Protein AF-A0A7K4VUQ1-F1 (afdb_monomer)

Solvent-accessible surface area (backbone atoms only — not comparable to full-atom values): 4799 Å² total; per-residue (Å²): 113,51,74,45,99,85,73,46,50,36,29,76,46,70,45,66,39,45,45,70,79,41,100,82,37,69,55,94,83,60,61,86,90,43,69,45,83,56,89,53,66,53,76,44,57,53,86,73,64,86,77,92,84,86,90,71,58,70,72,58,48,52,55,64,53,61,71,55,72,80,78,117

Structure (mmCIF, N/CA/C/O backbone):
data_AF-A0A7K4VUQ1-F1
#
_entry.id   AF-A0A7K4VUQ1-F1
#
loop_
_atom_site.group_PDB
_atom_site.id
_atom_site.type_symbol
_atom_site.label_atom_id
_atom_site.label_alt_id
_atom_site.label_comp_id
_atom_site.label_asym_id
_atom_site.label_entity_id
_atom_site.label_seq_id
_atom_site.pdbx_PDB_ins_code
_atom_site.Cartn_x
_atom_site.Cartn_y
_atom_site.Cartn_z
_atom_site.occupancy
_atom_site.B_iso_or_equiv
_atom_site.auth_seq_id
_atom_site.auth_comp_id
_atom_site.auth_asym_id
_atom_site.auth_atom_id
_atom_site.pdbx_PDB_model_num
ATOM 1 N N . MET A 1 1 ? 9.874 0.885 -9.341 1.00 94.12 1 MET A N 1
ATOM 2 C CA . MET A 1 1 ? 9.357 0.972 -10.719 1.00 94.12 1 MET A CA 1
ATOM 3 C C . MET A 1 1 ? 10.550 1.011 -11.651 1.00 94.12 1 MET A C 1
ATOM 5 O O . MET A 1 1 ? 11.516 1.684 -11.307 1.00 94.12 1 MET A O 1
ATOM 9 N N . TRP A 1 2 ? 10.505 0.275 -12.754 1.00 98.19 2 TRP A N 1
ATOM 10 C CA . TRP A 1 2 ? 11.560 0.228 -13.766 1.00 98.19 2 TRP A CA 1
ATOM 11 C C . TRP A 1 2 ? 10.957 -0.041 -15.151 1.00 98.19 2 TRP A C 1
ATOM 13 O O . TRP A 1 2 ? 9.821 -0.502 -15.257 1.00 98.19 2 TRP A O 1
ATOM 23 N N . GLU A 1 3 ? 11.720 0.257 -16.200 1.00 98.06 3 GLU A N 1
ATOM 24 C CA . GLU A 1 3 ? 11.418 -0.164 -17.569 1.00 98.06 3 GLU A CA 1
ATOM 25 C C . GLU A 1 3 ? 12.142 -1.489 -17.852 1.00 98.06 3 GLU A C 1
ATOM 27 O O . GLU A 1 3 ? 13.312 -1.661 -17.500 1.00 98.06 3 GLU A O 1
ATOM 32 N N . SER A 1 4 ? 11.435 -2.454 -18.436 1.00 95.81 4 SER A N 1
ATOM 33 C CA . SER A 1 4 ? 12.004 -3.736 -18.862 1.00 95.81 4 SER A CA 1
ATOM 34 C C . SER A 1 4 ? 12.620 -3.654 -20.264 1.00 95.81 4 SER A C 1
ATOM 36 O O . SER A 1 4 ? 12.365 -2.727 -21.023 1.00 95.81 4 SER A O 1
ATOM 38 N N . TRP A 1 5 ? 13.373 -4.680 -20.660 1.00 93.69 5 TRP A N 1
ATOM 39 C CA . TRP A 1 5 ? 13.976 -4.780 -21.998 1.00 93.69 5 TRP A CA 1
ATOM 40 C C . TRP A 1 5 ? 12.966 -4.831 -23.152 1.00 93.69 5 TRP A C 1
ATOM 42 O O . TRP A 1 5 ? 13.319 -4.531 -24.287 1.00 93.69 5 TRP A O 1
ATOM 52 N N . ALA A 1 6 ? 11.718 -5.211 -22.869 1.00 95.56 6 ALA A N 1
ATOM 53 C CA . ALA A 1 6 ? 10.617 -5.196 -23.829 1.00 95.56 6 ALA A CA 1
ATOM 54 C C . ALA A 1 6 ? 9.825 -3.872 -23.796 1.00 95.56 6 ALA A C 1
ATOM 56 O O . ALA A 1 6 ? 8.695 -3.829 -24.272 1.00 95.56 6 ALA A O 1
ATOM 57 N N . SER A 1 7 ? 10.385 -2.820 -23.186 1.00 95.12 7 SER A N 1
ATOM 58 C CA . SER A 1 7 ? 9.750 -1.510 -22.980 1.00 95.12 7 SER A CA 1
ATOM 59 C C . SER A 1 7 ? 8.430 -1.542 -22.198 1.00 95.12 7 SER A C 1
ATOM 61 O O . SER A 1 7 ? 7.633 -0.609 -22.269 1.00 95.12 7 SER A O 1
ATOM 63 N N . ASN A 1 8 ? 8.201 -2.586 -21.391 1.00 96.75 8 ASN A N 1
ATOM 64 C CA . ASN A 1 8 ? 7.100 -2.597 -20.425 1.00 96.75 8 ASN A CA 1
ATOM 65 C C . ASN A 1 8 ? 7.507 -1.845 -19.157 1.00 96.75 8 ASN A C 1
ATOM 67 O O . ASN A 1 8 ? 8.597 -2.084 -18.622 1.00 96.75 8 ASN A O 1
ATOM 71 N N . MET A 1 9 ? 6.611 -1.000 -18.650 1.00 98.06 9 MET A N 1
ATOM 72 C CA . MET A 1 9 ? 6.773 -0.308 -17.374 1.00 98.06 9 MET A CA 1
ATOM 73 C C . MET A 1 9 ? 6.268 -1.198 -16.240 1.00 98.06 9 MET A C 1
ATOM 75 O O . MET A 1 9 ? 5.082 -1.518 -16.181 1.00 98.06 9 MET A O 1
ATOM 79 N N . VAL A 1 10 ? 7.155 -1.571 -15.318 1.00 98.31 10 VAL A N 1
ATOM 80 C CA . VAL A 1 10 ? 6.871 -2.543 -14.254 1.00 98.31 10 VAL A CA 1
ATOM 81 C C . VAL A 1 10 ? 7.058 -1.916 -12.872 1.00 98.31 10 VAL A C 1
ATOM 83 O O . VAL A 1 10 ? 7.951 -1.092 -12.631 1.00 98.31 10 VAL A O 1
ATOM 86 N N . VAL A 1 11 ? 6.212 -2.308 -11.924 1.00 98.44 11 VAL A N 1
ATOM 87 C CA . VAL A 1 11 ? 6.318 -1.942 -10.511 1.00 98.44 11 VAL A CA 1
ATOM 88 C C . VAL A 1 11 ? 6.271 -3.188 -9.634 1.00 98.44 11 VAL A C 1
ATOM 90 O O . VAL A 1 11 ? 5.384 -4.020 -9.775 1.00 98.44 11 VAL A O 1
ATOM 93 N N . LYS A 1 12 ? 7.214 -3.289 -8.691 1.00 98.38 12 LYS A N 1
ATOM 94 C CA . LYS A 1 12 ? 7.127 -4.248 -7.590 1.00 98.38 12 LYS A CA 1
ATOM 95 C C . LYS A 1 12 ? 6.213 -3.681 -6.508 1.00 98.38 12 LYS A C 1
ATOM 97 O O . LYS A 1 12 ? 6.471 -2.572 -6.028 1.00 98.38 12 LYS A O 1
ATOM 102 N N . VAL A 1 13 ? 5.178 -4.418 -6.128 1.00 98.25 13 VAL A N 1
ATOM 103 C CA . VAL A 1 13 ? 4.203 -4.011 -5.111 1.00 98.25 13 VAL A CA 1
ATOM 104 C C . VAL A 1 13 ? 4.265 -4.932 -3.903 1.00 98.25 13 VAL A C 1
ATOM 106 O O . VAL A 1 13 ? 4.710 -6.070 -3.992 1.00 98.25 13 VAL A O 1
ATOM 109 N N . LYS A 1 14 ? 3.828 -4.414 -2.756 1.00 98.50 14 LYS A N 1
ATOM 110 C CA . LYS A 1 14 ? 3.622 -5.182 -1.530 1.00 98.50 14 LYS A CA 1
ATOM 111 C C . LYS A 1 14 ? 2.148 -5.117 -1.175 1.00 98.50 14 LYS A C 1
ATOM 113 O O . LYS A 1 14 ? 1.617 -4.025 -0.971 1.00 98.50 14 LYS A O 1
ATOM 118 N N . TRP A 1 15 ? 1.500 -6.272 -1.118 1.00 98.56 15 TRP A N 1
ATOM 119 C CA . TRP A 1 15 ? 0.049 -6.343 -1.031 1.00 98.56 15 TRP A CA 1
ATOM 120 C C . TRP A 1 15 ? -0.470 -6.037 0.373 1.00 98.56 15 TRP A C 1
ATOM 122 O O . TRP A 1 15 ? 0.007 -6.574 1.381 1.00 98.56 15 TRP A O 1
ATOM 132 N N . PHE A 1 16 ? -1.499 -5.198 0.412 1.00 98.56 16 PHE A N 1
ATOM 133 C CA . PHE A 1 16 ? -2.445 -5.125 1.516 1.00 98.56 16 PHE A CA 1
ATOM 134 C C . PHE A 1 16 ? -3.698 -5.905 1.128 1.00 98.56 16 PHE A C 1
ATOM 136 O O . PHE A 1 16 ? -4.036 -5.959 -0.051 1.00 98.56 16 PHE A O 1
ATOM 143 N N . TYR A 1 17 ? -4.382 -6.468 2.119 1.00 98.31 17 TYR A N 1
ATOM 144 C CA . TYR A 1 17 ? -5.630 -7.200 1.919 1.00 98.31 17 TYR A CA 1
ATOM 145 C C . TYR A 1 17 ? -6.760 -6.589 2.732 1.00 98.31 17 TYR A C 1
ATOM 147 O O . TYR A 1 17 ? -6.588 -6.266 3.910 1.00 98.31 17 TYR A O 1
ATOM 155 N N . HIS A 1 18 ? -7.936 -6.486 2.136 1.00 98.19 18 HIS A N 1
ATOM 156 C CA . HIS A 1 18 ? -9.164 -6.281 2.879 1.00 98.19 18 HIS A CA 1
ATOM 157 C C . HIS A 1 18 ? -9.510 -7.531 3.704 1.00 98.19 18 HIS A C 1
ATOM 159 O O . HIS A 1 18 ? -9.167 -8.651 3.314 1.00 98.19 18 HIS A O 1
ATOM 165 N N . PRO A 1 19 ? -10.196 -7.385 4.853 1.00 97.94 19 PRO A N 1
ATOM 166 C CA . PRO A 1 19 ? -10.597 -8.526 5.674 1.00 97.94 19 PRO A CA 1
ATOM 167 C C . PRO A 1 19 ? -11.347 -9.621 4.901 1.00 97.94 19 PRO A C 1
ATOM 169 O O . PRO A 1 19 ? -11.128 -10.808 5.145 1.00 97.94 19 PRO A O 1
ATOM 172 N N . GLU A 1 20 ? -12.186 -9.229 3.940 1.00 97.88 20 GLU A N 1
ATOM 173 C CA . GLU A 1 20 ? -12.971 -10.100 3.060 1.00 97.88 20 GLU A CA 1
ATOM 174 C C . GLU A 1 20 ? -12.109 -10.989 2.148 1.00 97.88 20 GLU A C 1
ATOM 176 O O . GLU A 1 20 ? -12.564 -12.047 1.723 1.00 97.88 20 GLU A O 1
ATOM 181 N N . GLU A 1 21 ? -10.865 -10.593 1.879 1.00 97.81 21 GLU A N 1
ATOM 182 C CA . GLU A 1 21 ? -9.912 -11.330 1.038 1.00 97.81 21 GLU A CA 1
ATOM 183 C C . GLU A 1 21 ? -9.081 -12.333 1.856 1.00 97.81 21 GLU A C 1
ATOM 185 O O . GLU A 1 21 ? -8.288 -13.105 1.314 1.00 97.81 21 GLU A O 1
ATOM 190 N N . THR A 1 22 ? -9.253 -12.345 3.181 1.00 96.25 22 THR A N 1
ATOM 191 C CA . THR A 1 22 ? -8.577 -13.285 4.076 1.00 96.25 22 THR A CA 1
ATOM 192 C C . THR A 1 22 ? -9.431 -14.524 4.333 1.00 96.25 22 THR A C 1
ATOM 194 O O . THR A 1 22 ? -10.658 -14.491 4.276 1.00 96.25 22 THR A O 1
ATOM 197 N N . LYS A 1 23 ? -8.792 -15.627 4.741 1.00 96.31 23 LYS A N 1
ATOM 198 C CA . LYS A 1 23 ? -9.498 -16.869 5.118 1.00 96.31 23 LYS A CA 1
ATOM 199 C C . LYS A 1 23 ? -10.483 -16.696 6.280 1.00 96.31 23 LYS A C 1
ATOM 201 O O . LYS A 1 23 ? -11.366 -17.527 6.453 1.00 96.31 23 LYS A O 1
ATOM 206 N N . LEU A 1 24 ? -10.293 -15.668 7.107 1.00 95.00 24 LEU A N 1
ATOM 207 C CA . LEU A 1 24 ? -11.134 -15.394 8.272 1.00 95.00 24 LEU A CA 1
ATOM 208 C C . LEU A 1 24 ? -12.354 -14.532 7.926 1.00 95.00 24 LEU A C 1
ATOM 210 O O . LEU A 1 24 ? -13.265 -14.441 8.747 1.00 95.00 24 LEU A O 1
ATOM 214 N N . GLY A 1 25 ? -12.369 -13.918 6.739 1.00 95.44 25 GLY A N 1
ATOM 215 C CA . GLY A 1 25 ? -13.381 -12.954 6.333 1.00 95.44 25 GLY A CA 1
ATOM 216 C C . GLY A 1 25 ? -13.416 -11.704 7.217 1.00 95.44 25 GLY A C 1
ATOM 217 O O . GLY A 1 25 ? -12.617 -11.518 8.139 1.00 95.44 25 GLY A O 1
ATOM 218 N N . LYS A 1 26 ? -14.388 -10.833 6.935 1.00 95.81 26 LYS A N 1
ATOM 219 C CA . LYS A 1 26 ? -14.617 -9.614 7.712 1.00 95.81 26 LYS A CA 1
ATOM 220 C C . LYS A 1 26 ? -15.216 -9.919 9.082 1.00 95.81 26 LYS A C 1
ATOM 222 O O . LYS A 1 26 ? -16.253 -10.571 9.197 1.00 95.81 26 LYS A O 1
ATOM 227 N N . ARG A 1 27 ? -14.618 -9.346 10.122 1.00 95.75 27 ARG A N 1
ATOM 228 C CA . ARG A 1 27 ? -15.111 -9.337 11.500 1.00 95.75 27 ARG A CA 1
ATOM 229 C C . ARG A 1 27 ? -15.814 -8.020 11.805 1.00 95.75 27 ARG A C 1
ATOM 231 O O . ARG A 1 27 ? -15.466 -6.966 11.278 1.00 95.75 27 ARG A O 1
ATOM 238 N N . GLN A 1 28 ? -16.757 -8.054 12.746 1.00 92.12 28 GLN A N 1
ATOM 239 C CA . GLN A 1 28 ? -17.445 -6.841 13.216 1.00 92.12 28 GLN A CA 1
ATOM 240 C C . GLN A 1 28 ? -16.466 -5.786 13.775 1.00 92.12 28 GLN A C 1
ATOM 242 O O . GLN A 1 28 ? -16.740 -4.591 13.709 1.00 92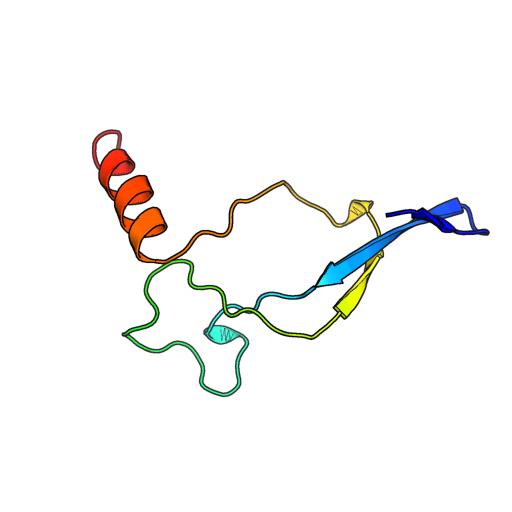.12 28 GLN A O 1
ATOM 247 N N . SER A 1 29 ? -15.307 -6.218 14.285 1.00 92.94 29 SER A N 1
ATOM 248 C CA . SER A 1 29 ? -14.276 -5.360 14.878 1.00 92.94 29 SER A CA 1
ATO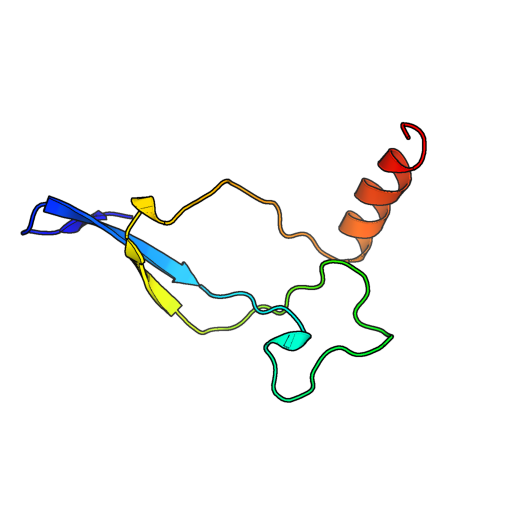M 249 C C . SER A 1 29 ? -13.339 -4.668 13.881 1.00 92.94 29 SER 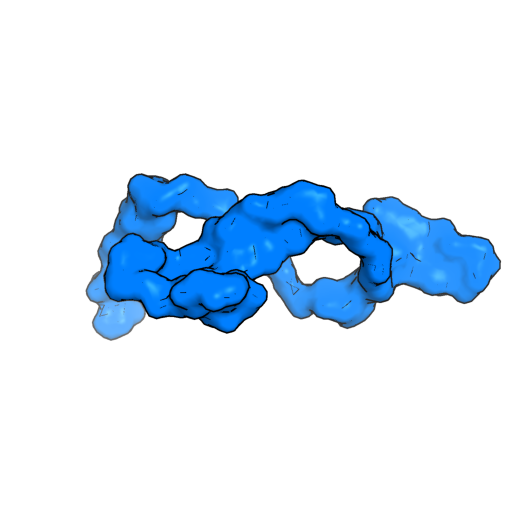A C 1
ATOM 251 O O . SER A 1 29 ? -12.614 -3.765 14.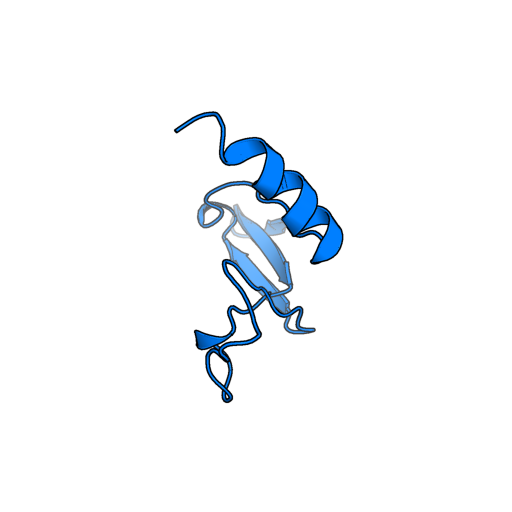298 1.00 92.94 29 SER A O 1
ATOM 253 N N . ASP A 1 30 ? -13.311 -5.084 12.608 1.00 93.44 30 ASP A N 1
ATOM 254 C CA . ASP A 1 30 ? -12.326 -4.586 11.631 1.00 93.44 30 ASP A CA 1
ATOM 255 C C . ASP A 1 30 ? -12.535 -3.103 11.295 1.00 93.44 30 ASP A C 1
ATOM 257 O O . ASP A 1 30 ? -11.581 -2.371 11.045 1.00 93.44 30 ASP A O 1
ATOM 261 N N . GLY A 1 31 ? -13.780 -2.628 11.352 1.00 92.00 31 GLY A N 1
ATOM 262 C CA . GLY A 1 31 ? -14.133 -1.269 10.953 1.00 92.00 31 GLY A CA 1
ATOM 263 C C . GLY A 1 31 ? -14.205 -1.085 9.432 1.00 92.00 31 GLY A C 1
ATOM 264 O O . GLY A 1 31 ? -14.035 -2.015 8.641 1.00 92.00 31 GLY A O 1
ATOM 265 N N . LYS A 1 32 ? -14.538 0.136 9.002 1.00 92.69 32 LYS A N 1
ATOM 266 C CA . LYS A 1 32 ? -14.663 0.488 7.578 1.00 92.69 32 LYS A CA 1
ATOM 267 C C . LYS A 1 32 ? -13.275 0.743 6.977 1.00 92.69 32 LYS A C 1
ATOM 269 O O . LYS A 1 32 ? -12.469 1.423 7.600 1.00 92.69 32 LYS A O 1
ATOM 274 N N . ASN A 1 33 ? -13.044 0.256 5.753 1.00 96.12 33 ASN A N 1
ATOM 275 C CA . ASN A 1 33 ? -11.796 0.426 4.988 1.00 96.12 33 ASN A CA 1
ATOM 276 C C . ASN A 1 33 ? -10.542 -0.158 5.664 1.00 96.12 33 ASN A C 1
ATOM 278 O O . ASN A 1 33 ? -9.438 0.346 5.468 1.00 96.12 33 ASN A O 1
ATOM 282 N N . ALA A 1 34 ? -10.709 -1.212 6.466 1.00 97.38 34 ALA A N 1
ATOM 283 C CA . ALA A 1 34 ? -9.584 -1.919 7.059 1.00 97.38 34 ALA A CA 1
ATOM 284 C C . ALA A 1 34 ? -8.694 -2.548 5.978 1.00 97.38 34 ALA A C 1
ATOM 286 O O . ALA A 1 34 ? -9.191 -3.072 4.977 1.00 97.38 34 ALA A O 1
ATOM 287 N N . LEU A 1 35 ? -7.385 -2.506 6.218 1.00 98.25 35 LEU A N 1
ATOM 288 C CA . LEU A 1 35 ? -6.360 -3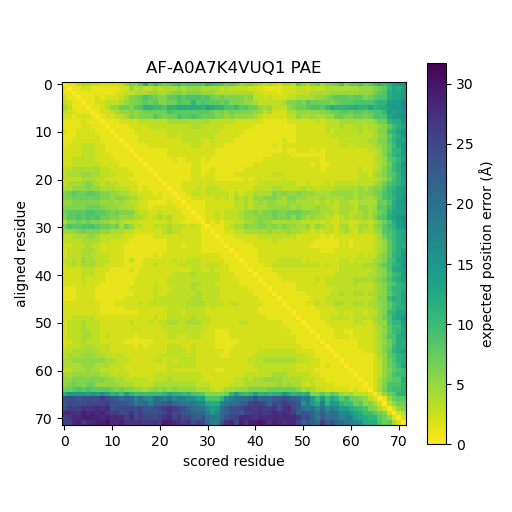.133 5.395 1.00 98.25 35 LEU A CA 1
ATOM 289 C C . LEU A 1 35 ? -5.382 -3.878 6.302 1.00 98.25 35 LEU A C 1
ATOM 291 O O . LEU A 1 35 ? -4.855 -3.313 7.262 1.00 98.25 35 LEU A O 1
ATOM 295 N N . TYR A 1 36 ? -5.117 -5.135 5.974 1.00 97.75 36 TYR A N 1
ATOM 296 C CA . TYR A 1 36 ? -4.101 -5.964 6.599 1.00 97.75 36 TYR A CA 1
ATOM 297 C C . TYR A 1 36 ? -2.821 -5.928 5.772 1.00 97.75 36 TYR A C 1
ATOM 299 O O . TYR A 1 36 ? -2.825 -6.243 4.584 1.00 97.75 36 TYR A O 1
ATOM 307 N N . GLN A 1 37 ? -1.711 -5.555 6.406 1.00 97.81 37 GLN A N 1
ATOM 308 C CA . GLN A 1 37 ? -0.396 -5.596 5.775 1.00 97.81 37 GLN A CA 1
ATOM 309 C C . GLN A 1 37 ? 0.067 -7.049 5.619 1.00 97.81 37 GLN A C 1
ATOM 311 O O . GLN A 1 3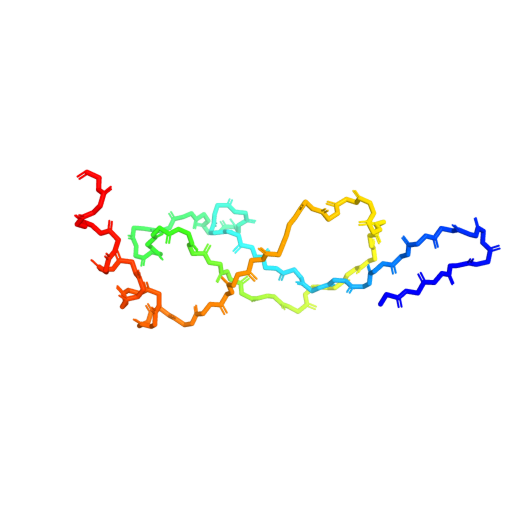7 ? 0.005 -7.826 6.572 1.00 97.81 37 GLN A O 1
ATOM 316 N N . SER A 1 38 ? 0.597 -7.401 4.448 1.00 97.94 38 SER A N 1
ATOM 317 C CA . SER A 1 38 ? 1.225 -8.704 4.206 1.00 97.94 38 SER A CA 1
ATOM 318 C C . SER A 1 38 ? 2.717 -8.562 3.888 1.00 97.94 38 SER A C 1
ATOM 320 O O . SER A 1 38 ? 3.229 -7.452 3.746 1.00 97.94 38 SER A O 1
ATOM 322 N N . CYS A 1 39 ? 3.437 -9.681 3.794 1.00 98.00 39 CYS A N 1
ATOM 323 C CA . CYS A 1 39 ? 4.773 -9.751 3.190 1.00 98.00 39 CYS A CA 1
ATOM 324 C C . CYS A 1 39 ? 4.743 -10.217 1.725 1.00 98.00 39 CYS A C 1
ATOM 326 O O . CYS A 1 39 ? 5.802 -10.437 1.147 1.00 98.00 39 CYS A O 1
ATOM 328 N N . HIS A 1 40 ? 3.555 -10.392 1.140 1.00 98.38 40 HIS A N 1
ATOM 329 C CA . HIS A 1 40 ? 3.413 -10.823 -0.241 1.00 98.38 40 HIS A CA 1
ATOM 330 C C . HIS A 1 40 ? 3.791 -9.679 -1.181 1.00 98.38 40 HIS A C 1
ATOM 332 O O . HIS A 1 40 ? 3.257 -8.573 -1.076 1.00 98.38 40 HIS A O 1
ATOM 338 N N . GLU A 1 41 ? 4.715 -9.966 -2.090 1.00 98.50 41 GLU A N 1
ATOM 339 C CA . GLU A 1 41 ? 5.206 -9.032 -3.090 1.00 98.50 41 GLU A CA 1
ATOM 340 C C . GLU A 1 41 ? 5.218 -9.697 -4.466 1.00 98.50 41 GLU A C 1
ATOM 342 O O . GLU A 1 41 ? 5.623 -10.854 -4.584 1.00 98.50 41 GLU A O 1
ATOM 347 N N . ASP A 1 42 ? 4.827 -8.952 -5.494 1.00 98.44 42 ASP A N 1
ATOM 348 C CA . ASP A 1 42 ? 4.894 -9.360 -6.898 1.00 98.44 42 ASP A CA 1
ATOM 349 C C . ASP A 1 42 ? 5.114 -8.140 -7.813 1.00 98.44 42 ASP A C 1
ATOM 351 O O . ASP A 1 42 ? 5.365 -7.022 -7.349 1.00 98.44 42 ASP A O 1
ATOM 355 N N . GLU A 1 43 ? 5.087 -8.374 -9.124 1.00 98.44 43 GLU A N 1
ATOM 356 C CA . GLU A 1 43 ? 5.307 -7.363 -10.155 1.00 98.44 43 GLU A CA 1
ATOM 357 C C . GLU A 1 43 ? 4.034 -7.144 -10.963 1.00 98.44 43 GLU A C 1
ATOM 359 O O . GLU A 1 43 ? 3.372 -8.101 -11.363 1.00 98.44 43 GLU A O 1
ATOM 364 N N . ASN A 1 44 ? 3.673 -5.889 -11.209 1.00 98.31 44 ASN A N 1
ATOM 365 C CA . ASN A 1 44 ? 2.494 -5.497 -11.980 1.00 98.31 44 ASN A CA 1
ATOM 366 C C . ASN A 1 44 ? 2.873 -4.435 -13.026 1.00 98.31 44 ASN A C 1
ATOM 368 O O . ASN A 1 44 ? 3.891 -3.747 -12.894 1.00 98.31 44 ASN A O 1
ATOM 372 N N . ASP A 1 45 ? 2.035 -4.286 -14.054 1.00 98.06 45 ASP A N 1
ATOM 373 C CA . ASP A 1 45 ? 2.165 -3.208 -15.038 1.00 98.06 45 ASP A CA 1
ATOM 374 C C . ASP A 1 45 ? 1.794 -1.860 -14.401 1.00 98.06 45 ASP A C 1
ATOM 376 O O . ASP A 1 45 ? 0.793 -1.735 -13.698 1.00 98.06 45 ASP A O 1
ATOM 380 N N . VAL A 1 46 ? 2.597 -0.827 -14.642 1.00 98.19 46 VAL A N 1
ATOM 381 C CA . VAL A 1 46 ? 2.373 0.517 -14.087 1.00 98.19 46 VAL A CA 1
ATOM 382 C C . VAL A 1 46 ? 1.032 1.118 -14.518 1.00 98.19 46 VAL A C 1
ATOM 384 O O . VAL A 1 46 ? 0.445 1.898 -13.766 1.00 98.19 46 VAL A O 1
ATOM 387 N N . GLN A 1 47 ? 0.518 0.749 -15.689 1.00 97.81 47 GLN A N 1
ATOM 388 C CA . GLN A 1 47 ? -0.760 1.231 -16.212 1.00 97.81 47 GLN A CA 1
ATOM 389 C C . GLN A 1 47 ? -1.971 0.699 -15.430 1.00 97.81 47 GLN A C 1
ATOM 391 O O . GLN A 1 47 ? -3.071 1.222 -15.595 1.00 97.81 47 GLN A O 1
ATOM 396 N N . THR A 1 48 ? -1.802 -0.299 -14.552 1.00 97.88 48 THR A N 1
ATOM 397 C CA . THR A 1 48 ? -2.889 -0.779 -13.678 1.00 97.88 48 THR A CA 1
ATOM 398 C C . THR A 1 48 ? -3.056 0.067 -12.412 1.00 97.88 48 THR A C 1
ATOM 400 O O . THR A 1 48 ? -4.013 -0.125 -11.657 1.00 97.88 48 THR A O 1
ATOM 403 N N . ILE A 1 49 ? -2.173 1.045 -12.171 1.00 98.31 49 ILE A N 1
ATOM 404 C CA . ILE A 1 49 ? -2.282 1.958 -11.030 1.00 98.31 49 ILE A CA 1
ATOM 405 C C . ILE A 1 49 ? -3.415 2.958 -11.281 1.00 98.31 49 ILE A C 1
ATOM 407 O O . ILE A 1 49 ? -3.298 3.863 -12.101 1.00 98.31 49 ILE A O 1
ATOM 411 N N . SER A 1 50 ? -4.492 2.849 -10.501 1.00 98.50 50 SER A N 1
ATOM 412 C CA . SER A 1 50 ? -5.623 3.780 -10.589 1.00 98.50 50 SER A CA 1
ATOM 413 C C . SER A 1 50 ? -5.308 5.166 -10.007 1.00 98.50 50 SER A C 1
ATOM 415 O O . SER A 1 50 ? -5.479 6.179 -10.681 1.00 98.50 50 SER A O 1
ATOM 417 N N . HIS A 1 51 ? -4.883 5.239 -8.742 1.00 98.50 51 HIS A N 1
ATOM 418 C CA . HIS A 1 51 ? -4.623 6.498 -8.039 1.00 98.50 51 HIS A CA 1
ATOM 419 C C . HIS A 1 51 ? -3.779 6.270 -6.778 1.00 98.50 51 HIS A C 1
ATOM 421 O O . HIS A 1 51 ? -3.606 5.145 -6.311 1.00 98.50 51 HIS A O 1
ATOM 427 N N . LYS A 1 52 ? -3.257 7.358 -6.200 1.00 97.56 52 LYS A N 1
ATOM 428 C CA . LYS A 1 52 ? -2.555 7.318 -4.911 1.00 97.56 52 LYS A CA 1
ATOM 429 C C . LYS A 1 52 ? -3.558 7.305 -3.760 1.00 97.56 52 LYS A C 1
ATOM 431 O O . LYS A 1 52 ? -4.522 8.065 -3.775 1.00 97.56 52 LYS A O 1
ATOM 436 N N . CYS A 1 53 ? -3.278 6.513 -2.731 1.00 97.56 53 CYS A N 1
ATOM 437 C CA . CYS A 1 53 ? -4.049 6.486 -1.490 1.00 97.56 53 CYS A CA 1
ATOM 438 C C . CYS A 1 53 ? -3.129 6.598 -0.264 1.00 97.56 53 CYS A C 1
ATOM 440 O O . CYS A 1 53 ? -1.903 6.544 -0.381 1.00 97.56 53 CYS A O 1
ATOM 442 N N . GLN A 1 54 ? -3.727 6.794 0.913 1.00 97.50 54 GLN A N 1
ATOM 443 C CA . GLN A 1 54 ? -3.022 6.831 2.193 1.00 97.50 54 GLN A CA 1
ATOM 444 C C . GLN A 1 54 ? -3.455 5.648 3.054 1.00 97.50 54 GLN A C 1
ATOM 446 O O . GLN A 1 54 ? -4.648 5.430 3.257 1.00 97.50 54 GLN A O 1
ATOM 451 N N . VAL A 1 55 ? -2.476 4.933 3.602 1.00 97.62 55 VAL A N 1
ATOM 452 C CA . VAL A 1 55 ? -2.686 3.911 4.627 1.00 97.62 55 VAL A CA 1
ATOM 453 C C . VAL A 1 55 ? -2.117 4.457 5.929 1.00 97.62 55 VAL A C 1
ATOM 455 O O . VAL A 1 55 ? -0.930 4.764 6.012 1.00 97.62 55 VAL A O 1
ATOM 458 N N . VAL A 1 56 ? -2.976 4.624 6.931 1.00 97.31 56 VAL A N 1
ATOM 459 C CA . VAL A 1 56 ? -2.612 5.173 8.243 1.00 97.31 56 VAL A CA 1
ATOM 460 C C . VAL A 1 56 ? -3.071 4.232 9.351 1.00 97.31 56 VAL A C 1
ATOM 462 O O . VAL A 1 56 ? -3.951 3.396 9.148 1.00 97.31 56 VAL A O 1
ATOM 465 N N . GLY A 1 57 ? -2.487 4.377 10.540 1.00 97.06 57 GLY A N 1
ATOM 466 C CA . GLY A 1 57 ? -2.948 3.655 11.724 1.00 97.06 57 GLY A CA 1
ATOM 467 C C . GLY A 1 57 ? -4.391 4.015 12.095 1.00 97.06 57 GLY A C 1
ATOM 468 O O . GLY A 1 57 ? -4.870 5.110 11.793 1.00 97.06 57 GLY A O 1
ATOM 469 N N . ARG A 1 58 ? -5.071 3.099 12.794 1.00 93.94 58 ARG A N 1
ATOM 470 C CA . ARG A 1 58 ? -6.491 3.226 13.161 1.00 93.94 58 ARG A CA 1
ATOM 471 C C . ARG A 1 58 ? -6.829 4.549 13.849 1.00 93.94 58 ARG A C 1
ATOM 473 O O . ARG A 1 58 ? -7.788 5.202 13.459 1.00 93.94 58 ARG A O 1
ATOM 480 N N . GLU A 1 59 ? -6.045 4.956 14.844 1.00 94.44 59 GLU A N 1
ATOM 481 C CA . GLU A 1 59 ? -6.304 6.194 15.589 1.00 94.44 59 GLU A CA 1
ATOM 482 C C . GLU A 1 59 ? -6.276 7.426 14.670 1.00 94.44 59 GLU A C 1
ATOM 484 O O . GLU A 1 59 ? -7.193 8.247 14.686 1.00 94.44 59 GLU A O 1
ATOM 489 N N . HIS A 1 60 ? -5.272 7.509 13.793 1.00 95.62 60 HIS A N 1
ATOM 490 C CA . HIS A 1 60 ? -5.154 8.594 12.821 1.00 95.62 60 HIS A CA 1
ATOM 491 C C . HIS A 1 60 ? -6.293 8.552 11.787 1.00 95.62 60 HIS A C 1
ATOM 493 O O . HIS A 1 60 ? -6.865 9.589 11.450 1.00 95.62 60 HIS A O 1
ATOM 499 N N . TYR A 1 61 ? -6.696 7.361 11.335 1.00 95.31 61 TYR A N 1
ATOM 500 C CA . TYR A 1 61 ? -7.853 7.197 10.452 1.00 95.31 61 TYR A CA 1
ATOM 501 C C . TYR A 1 61 ? -9.147 7.730 11.085 1.00 95.31 61 TYR A C 1
ATOM 503 O O . TYR A 1 61 ? -9.923 8.447 10.444 1.00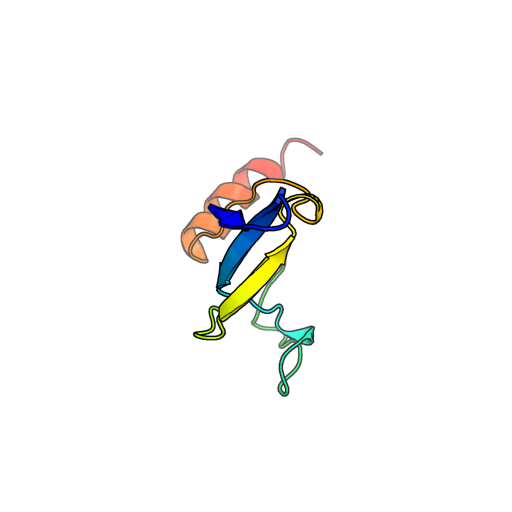 95.31 61 TYR A O 1
ATOM 511 N N . GLU A 1 62 ? -9.382 7.422 12.362 1.00 93.00 62 GLU A N 1
ATOM 5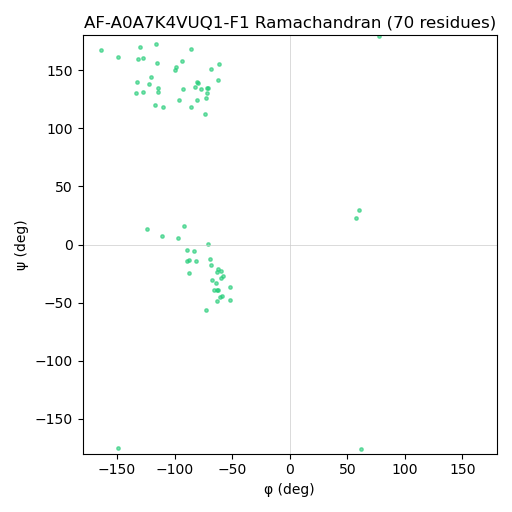12 C CA . GLU A 1 62 ? -10.543 7.918 13.099 1.00 93.00 62 GLU A CA 1
ATOM 513 C C . GLU A 1 62 ? -10.523 9.449 13.232 1.00 93.00 62 GLU A C 1
ATOM 515 O O . GLU A 1 62 ? -11.564 10.085 13.071 1.00 93.00 62 GLU A O 1
ATOM 520 N N . GLN A 1 63 ? -9.360 10.065 13.460 1.00 94.25 63 GLN A N 1
ATOM 521 C CA . GLN A 1 63 ? -9.222 11.527 13.501 1.00 94.25 63 GLN A CA 1
ATOM 522 C C . GLN A 1 63 ? -9.552 12.170 12.141 1.00 94.25 63 GLN A C 1
ATOM 524 O O . GLN A 1 63 ? -10.376 13.084 12.073 1.00 94.25 63 GLN A O 1
ATOM 529 N N . LEU A 1 64 ? -8.988 11.644 11.048 1.00 93.00 64 LEU A N 1
ATOM 530 C CA . LEU A 1 64 ? -9.207 12.156 9.687 1.00 93.00 64 LEU A CA 1
ATOM 531 C C . LEU A 1 64 ? -10.664 12.023 9.221 1.00 93.00 64 LEU A C 1
ATOM 533 O O . LEU A 1 64 ? -11.159 12.853 8.459 1.00 93.00 64 LEU A O 1
ATOM 537 N N . THR A 1 65 ? -11.364 10.978 9.664 1.00 88.94 65 THR A N 1
ATOM 538 C CA . THR A 1 65 ? -12.753 10.705 9.260 1.00 88.94 65 THR A CA 1
ATOM 539 C C . THR A 1 65 ? -13.787 11.410 10.132 1.00 88.94 65 THR A C 1
ATOM 541 O O . THR A 1 65 ? -14.884 11.701 9.656 1.00 88.94 65 THR A O 1
ATOM 544 N N . ARG A 1 66 ? -13.459 11.754 11.386 1.00 82.19 66 ARG A N 1
ATOM 545 C CA . ARG A 1 66 ? -14.317 12.595 12.241 1.00 82.19 66 ARG A CA 1
ATOM 546 C C . ARG A 1 66 ? -14.512 13.995 11.652 1.00 82.19 66 ARG A C 1
ATOM 548 O O . ARG A 1 66 ? -15.635 14.483 11.669 1.00 82.19 66 ARG A O 1
ATOM 555 N N . GLY A 1 67 ? -13.474 14.590 11.059 1.00 63.25 67 GLY A N 1
ATOM 556 C CA . GLY A 1 67 ? -13.557 15.914 10.423 1.00 63.25 67 GLY A CA 1
ATOM 557 C C . GLY A 1 67 ? -14.408 15.973 9.146 1.00 63.25 67 GLY A C 1
ATOM 558 O O . GLY A 1 67 ? -14.835 17.052 8.751 1.00 63.25 67 GLY A O 1
ATOM 559 N N . ARG A 1 68 ? -14.694 14.826 8.513 1.00 58.81 68 ARG A N 1
ATOM 560 C CA . ARG A 1 68 ? -15.481 14.750 7.267 1.00 58.81 68 ARG A CA 1
ATOM 561 C C . ARG A 1 68 ? -16.989 14.622 7.483 1.00 58.81 68 ARG A C 1
ATOM 563 O O . ARG A 1 68 ? -17.741 14.867 6.556 1.00 58.81 68 ARG A O 1
ATOM 570 N N . ARG A 1 69 ? -17.444 14.302 8.701 1.00 52.34 69 ARG A N 1
ATOM 571 C CA . ARG A 1 69 ? -18.879 14.168 9.030 1.00 52.34 69 ARG A CA 1
ATOM 572 C C . ARG A 1 69 ? -19.662 15.493 9.073 1.00 52.34 69 ARG A C 1
ATOM 574 O O . ARG A 1 69 ? -20.844 15.460 9.377 1.00 52.34 69 ARG A O 1
ATOM 581 N N . CYS A 1 70 ? -19.019 16.633 8.806 1.00 46.06 70 CYS A N 1
ATOM 582 C CA . CYS A 1 70 ? -19.639 17.965 8.836 1.00 46.06 70 CYS A CA 1
ATOM 583 C C . CYS A 1 70 ? -19.767 18.612 7.439 1.00 46.06 70 CYS A C 1
ATOM 585 O O . CYS A 1 70 ? -20.065 19.799 7.351 1.00 46.06 70 CYS A O 1
ATOM 587 N N . GLN A 1 71 ? -19.465 17.880 6.358 1.00 42.00 71 GLN A N 1
ATOM 588 C CA . GLN A 1 71 ? -19.512 18.392 4.976 1.00 42.00 71 GLN A CA 1
ATOM 589 C C . GLN A 1 71 ? -20.423 17.577 4.041 1.00 42.00 71 GLN A C 1
ATOM 591 O O . GLN A 1 71 ? -20.363 17.787 2.832 1.00 42.00 71 GLN A O 1
ATOM 596 N N . ASP A 1 72 ? -21.262 16.698 4.595 1.00 41.22 72 ASP A N 1
ATOM 597 C CA . ASP A 1 72 ? -22.385 16.073 3.883 1.00 41.22 72 ASP A CA 1
ATOM 598 C C . ASP A 1 72 ? -23.708 16.622 4.435 1.00 41.22 72 ASP A C 1
ATOM 600 O O . ASP A 1 72 ? -23.862 16.619 5.682 1.00 41.22 72 ASP A O 1
#

Radius of gyration: 16.35 Å; Cα contacts (8 Å, |Δi|>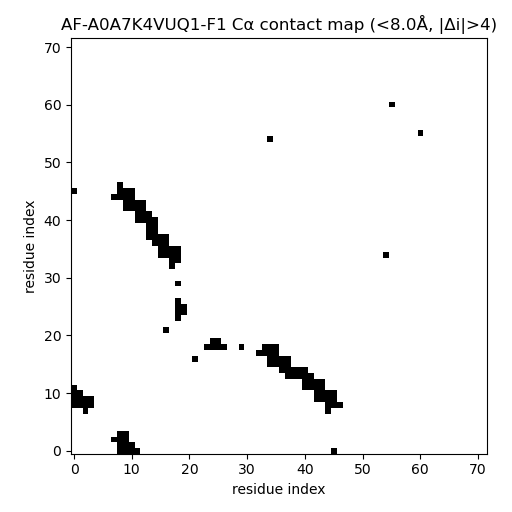4): 68; chains: 1; bounding box: 36×35×39 Å

Nearest PDB structures (foldseek):
  6vil-assembly4_D  TM=9.409E-01  e=3.010E-08  Mus musculus
  6vil-assembly3_C  TM=9.767E-01  e=7.687E-08  Mus musculus
  6vil-assembly7_G  TM=9.445E-01  e=1.149E-07  Mus musculus
  6vil-assembly8_H  TM=9.292E-01  e=1.149E-07  Mus musculus
  6vil-assembly5_E  TM=9.447E-01  e=1.717E-07  Mus musculus

Foldseek 3Di:
DDQDPVRFAKDKDFDWDDQCRDPNRDDPPQDPPRTHGDRDIDMDGPVPDDDDDDDDDPVVVVVVVVVVVVPD

pLDDT: mean 92.55, std 13.14, range [41.22, 98.56]

Sequence (72 aa):
MWESWASNMVVKVKWFYHPEETKLGKRQSDGKNALYQSCHEDENDVQTISHKCQVVGREHYEQLTRGRRCQD

Organism: NCBI:txid337179

Secondary structure (DSSP, 8-state):
-EE-TTS-EEEEEEEEE-GGGSTT---TTS-TT--EEEEEEEEEEGGG---------HHHHHHHHHGGGG--

Mean predicted aligned error: 4.89 Å

InterPro domains:
  IPR001025 Bromo adjacent homology (BAH) domain [PF01426] (1-64)
  IPR001025 Bromo adjacent homology (BAH) domain [PS51038] (1-72)
  IPR043151 Bromo adjacent homology (BAH) domain superfamily [G3DSA:2.30.30.490] (1-72)
  IPR052429 BAH domain-containing protein [PTHR12505] (1-72)